Protein AF-A0A1F9CEC1-F1 (afdb_monomer)

Structure (mmCIF, N/CA/C/O backbone):
data_AF-A0A1F9CEC1-F1
#
_entry.id   AF-A0A1F9CEC1-F1
#
loop_
_atom_site.group_PDB
_atom_site.id
_atom_site.type_symbol
_atom_site.label_atom_id
_atom_site.label_alt_id
_atom_site.label_comp_id
_atom_site.label_asym_id
_atom_site.label_entity_id
_atom_site.label_seq_id
_atom_site.pdbx_PDB_ins_code
_atom_site.Cartn_x
_atom_site.Cartn_y
_atom_site.Cartn_z
_atom_site.occupancy
_atom_site.B_iso_or_equiv
_atom_site.auth_seq_id
_atom_site.auth_comp_id
_atom_site.auth_asym_id
_atom_site.auth_atom_id
_atom_site.pdbx_PDB_model_num
ATOM 1 N N . MET A 1 1 ? -11.021 -10.079 -8.791 1.00 49.09 1 MET A N 1
ATOM 2 C CA . MET A 1 1 ? -12.052 -9.349 -8.016 1.00 49.09 1 MET A CA 1
ATOM 3 C C . MET A 1 1 ? -11.582 -9.301 -6.578 1.00 49.09 1 MET A C 1
ATOM 5 O O . MET A 1 1 ? -10.966 -10.271 -6.156 1.00 49.09 1 MET A O 1
ATOM 9 N N . LEU A 1 2 ? -11.800 -8.189 -5.877 1.00 48.62 2 LEU A N 1
ATOM 10 C CA . LEU A 1 2 ? -11.355 -8.016 -4.494 1.00 48.62 2 LEU A CA 1
ATOM 11 C C . LEU A 1 2 ? -12.536 -8.169 -3.545 1.00 48.62 2 LEU A C 1
ATOM 13 O O . LEU A 1 2 ? -13.633 -7.680 -3.833 1.00 48.62 2 LEU A O 1
ATOM 17 N N . PHE A 1 3 ? -12.292 -8.861 -2.440 1.00 41.56 3 PHE A N 1
ATOM 18 C CA . PHE A 1 3 ? -13.284 -9.167 -1.424 1.00 41.56 3 PHE A CA 1
ATOM 19 C C . PHE A 1 3 ? -12.738 -8.757 -0.063 1.00 41.56 3 PHE A C 1
ATOM 21 O O . PHE A 1 3 ? -11.547 -8.908 0.204 1.00 41.56 3 PHE A O 1
ATOM 28 N N . THR A 1 4 ? -13.608 -8.237 0.788 1.00 40.00 4 THR A N 1
ATOM 29 C CA . THR A 1 4 ? -13.320 -8.035 2.206 1.00 40.00 4 THR A CA 1
ATOM 30 C C . THR A 1 4 ? -13.240 -9.391 2.934 1.00 40.00 4 THR A C 1
ATOM 32 O O . THR A 1 4 ? -13.746 -10.394 2.420 1.00 40.00 4 THR A O 1
ATOM 35 N N . PRO A 1 5 ? -12.655 -9.458 4.146 1.00 33.41 5 PRO A N 1
ATOM 36 C CA . PRO A 1 5 ? -12.621 -10.667 4.972 1.00 33.41 5 PRO A CA 1
ATOM 37 C C . PRO A 1 5 ? -14.006 -11.247 5.292 1.00 33.41 5 PRO A C 1
ATOM 39 O O . PRO A 1 5 ? -14.135 -12.455 5.448 1.00 33.41 5 PRO A O 1
ATOM 42 N N . ASP A 1 6 ? -15.053 -10.412 5.338 1.00 38.28 6 ASP A N 1
ATOM 43 C CA . ASP A 1 6 ? -16.454 -10.841 5.480 1.00 38.28 6 ASP A CA 1
ATOM 44 C C . ASP A 1 6 ? -17.124 -11.212 4.137 1.00 38.28 6 ASP A C 1
ATOM 46 O O . ASP A 1 6 ? -18.342 -11.363 4.060 1.00 38.28 6 ASP A O 1
ATOM 50 N N . GLY A 1 7 ? -16.335 -11.372 3.069 1.00 36.72 7 GLY A N 1
ATOM 51 C CA . GLY A 1 7 ? -16.772 -11.885 1.770 1.00 36.72 7 GLY A CA 1
ATOM 52 C C . GLY A 1 7 ? -17.495 -10.873 0.880 1.00 36.72 7 GLY A C 1
ATOM 53 O O . GLY A 1 7 ? -18.034 -11.252 -0.162 1.00 36.72 7 GLY A O 1
ATOM 54 N N . LYS A 1 8 ? -17.523 -9.583 1.237 1.00 44.28 8 LYS A N 1
ATOM 55 C CA . LYS A 1 8 ? -18.179 -8.553 0.421 1.00 44.28 8 LYS A CA 1
ATOM 56 C C . LYS A 1 8 ? -17.283 -8.140 -0.733 1.00 44.28 8 LYS A C 1
ATOM 58 O O . LYS A 1 8 ? -16.116 -7.802 -0.562 1.00 44.28 8 LYS A O 1
ATOM 63 N N . GLN A 1 9 ? -17.857 -8.108 -1.929 1.00 47.47 9 GLN A N 1
ATOM 64 C CA . GLN A 1 9 ? -17.157 -7.603 -3.100 1.00 47.47 9 GLN A CA 1
ATOM 65 C C . GLN A 1 9 ? -16.910 -6.097 -2.969 1.00 47.47 9 GLN A C 1
ATOM 67 O O . GLN A 1 9 ? -17.843 -5.309 -2.793 1.00 47.47 9 GLN A O 1
ATOM 72 N N . ILE A 1 10 ? -15.658 -5.693 -3.146 1.00 57.94 10 ILE A N 1
ATOM 73 C CA . ILE A 1 10 ? -15.266 -4.291 -3.199 1.00 57.94 10 ILE A CA 1
ATOM 74 C C . ILE A 1 10 ? -15.614 -3.747 -4.593 1.00 57.94 10 ILE A C 1
ATOM 76 O O . ILE A 1 10 ? -15.000 -4.118 -5.595 1.00 57.94 10 ILE A O 1
ATOM 80 N N . LYS A 1 11 ? -16.651 -2.902 -4.674 1.00 48.75 11 LYS A N 1
ATOM 81 C CA . LYS A 1 11 ? -17.242 -2.454 -5.954 1.00 48.75 11 LYS A CA 1
ATOM 82 C C . LYS A 1 11 ? -16.556 -1.243 -6.592 1.00 48.75 11 LYS A C 1
ATOM 84 O O . LYS A 1 11 ? -16.677 -1.060 -7.798 1.00 48.75 11 LYS A O 1
ATOM 89 N N . ARG A 1 12 ? -15.866 -0.410 -5.811 1.00 64.31 12 ARG A N 1
ATOM 90 C CA . ARG A 1 12 ? -15.154 0.783 -6.297 1.00 64.31 12 ARG A CA 1
ATOM 91 C C . ARG A 1 12 ? -13.750 0.769 -5.726 1.00 64.31 12 ARG A C 1
ATOM 93 O O . ARG A 1 12 ? -13.583 1.067 -4.554 1.00 64.31 12 ARG A O 1
ATOM 100 N N . VAL A 1 13 ? -12.791 0.348 -6.542 1.00 65.44 13 VAL A N 1
ATOM 101 C CA . VAL A 1 13 ? -11.363 0.372 -6.217 1.00 65.44 13 VAL A CA 1
ATOM 102 C C . VAL A 1 13 ? -10.783 1.609 -6.897 1.00 65.44 13 VAL A C 1
ATOM 104 O O . VAL A 1 13 ? -10.918 1.708 -8.121 1.00 65.44 13 VAL A O 1
ATOM 107 N N . PRO A 1 14 ? -10.187 2.553 -6.153 1.00 67.75 14 PRO A N 1
ATOM 108 C CA . PRO A 1 14 ? -9.515 3.688 -6.772 1.00 67.75 14 PRO A CA 1
ATOM 109 C C . PRO A 1 14 ? -8.368 3.149 -7.627 1.00 67.75 14 PRO A C 1
ATOM 111 O O . PRO A 1 14 ? -7.734 2.166 -7.248 1.00 67.75 14 PRO A O 1
ATOM 114 N N . HIS A 1 15 ? -8.134 3.729 -8.807 1.00 74.56 15 HIS A N 1
ATOM 115 C CA . HIS A 1 15 ? -7.056 3.278 -9.699 1.00 74.56 15 HIS A CA 1
ATOM 116 C C . HIS A 1 15 ? -7.048 1.748 -9.920 1.00 74.56 15 HIS A C 1
ATOM 118 O O . HIS A 1 15 ? -6.017 1.080 -9.855 1.00 74.56 15 HIS A O 1
ATOM 124 N N . ALA A 1 16 ? -8.228 1.151 -10.147 1.00 74.50 16 ALA A N 1
ATOM 125 C CA . ALA A 1 16 ? -8.399 -0.304 -10.192 1.00 74.50 16 ALA A CA 1
ATOM 126 C C . ALA A 1 16 ? -7.493 -1.023 -11.209 1.00 74.50 16 ALA A C 1
ATOM 128 O O . ALA A 1 16 ? -7.235 -2.219 -11.061 1.00 74.50 16 ALA A O 1
ATOM 129 N N . SER A 1 17 ? -7.080 -0.349 -12.285 1.00 80.56 17 SER A N 1
ATOM 130 C CA . SER A 1 17 ? -6.075 -0.847 -13.234 1.00 80.56 17 SER A CA 1
ATOM 131 C C . SER A 1 17 ? -4.703 -0.960 -12.579 1.00 80.56 17 SER A C 1
ATOM 133 O O . SER A 1 17 ? -4.127 -2.046 -12.587 1.00 80.56 17 SER A O 1
ATOM 135 N N . ASP A 1 18 ? -4.231 0.120 -11.958 1.00 79.69 18 ASP A N 1
ATOM 136 C CA . ASP A 1 18 ? -2.925 0.189 -11.305 1.00 79.69 18 ASP A CA 1
ATOM 137 C C . ASP A 1 18 ? -2.842 -0.807 -10.147 1.00 79.69 18 ASP A C 1
ATOM 139 O O . ASP A 1 18 ? -1.869 -1.549 -10.030 1.00 79.69 18 ASP A O 1
ATOM 143 N N . PHE A 1 19 ? -3.904 -0.917 -9.341 1.00 84.50 19 PHE A N 1
ATOM 144 C CA . PHE A 1 19 ? -3.907 -1.860 -8.224 1.00 84.50 19 PHE A CA 1
ATOM 145 C C . PHE A 1 19 ? -3.864 -3.321 -8.683 1.00 84.50 19 PHE A C 1
ATOM 147 O O . PHE A 1 19 ? -3.149 -4.147 -8.115 1.00 84.50 19 PHE A O 1
ATOM 154 N N . ARG A 1 20 ? -4.606 -3.653 -9.748 1.00 86.75 20 ARG A N 1
ATOM 155 C CA . ARG A 1 20 ? -4.577 -5.003 -10.327 1.00 86.75 20 ARG A CA 1
ATOM 156 C C . ARG A 1 20 ? -3.213 -5.332 -10.923 1.00 86.75 20 ARG A C 1
ATOM 158 O O . ARG A 1 20 ? -2.737 -6.441 -10.695 1.00 86.75 20 ARG A O 1
ATOM 165 N N . ALA A 1 21 ? -2.596 -4.387 -11.633 1.00 88.50 21 ALA A N 1
ATOM 166 C CA . ALA A 1 21 ? -1.247 -4.549 -12.165 1.00 88.50 21 ALA A CA 1
ATOM 167 C C . ALA A 1 21 ? -0.237 -4.786 -11.032 1.00 88.50 21 ALA A C 1
ATOM 169 O O . ALA A 1 21 ? 0.524 -5.749 -11.082 1.00 88.50 21 ALA A O 1
ATOM 170 N N . ALA A 1 22 ? -0.307 -3.994 -9.958 1.00 88.81 22 ALA A N 1
ATOM 171 C CA . ALA A 1 22 ? 0.571 -4.147 -8.805 1.00 88.81 22 ALA A CA 1
ATOM 172 C C . ALA A 1 22 ? 0.421 -5.517 -8.119 1.00 88.81 22 ALA A C 1
ATOM 174 O O . ALA A 1 22 ? 1.419 -6.182 -7.848 1.00 88.81 22 ALA A O 1
ATOM 175 N N . ILE A 1 23 ? -0.812 -5.986 -7.881 1.00 90.25 23 ILE A N 1
ATOM 176 C CA . ILE A 1 23 ? -1.061 -7.322 -7.307 1.00 90.25 23 ILE A CA 1
ATOM 177 C C . ILE A 1 23 ? -0.537 -8.429 -8.230 1.00 90.25 23 ILE A C 1
ATOM 179 O O . ILE A 1 23 ? 0.020 -9.416 -7.746 1.00 90.25 23 ILE A O 1
ATOM 183 N N . GLN A 1 24 ? -0.720 -8.286 -9.545 1.00 91.69 24 GLN A N 1
ATOM 184 C CA . GLN A 1 24 ? -0.257 -9.270 -10.521 1.00 91.69 24 GLN A CA 1
ATOM 185 C C . GLN A 1 24 ? 1.272 -9.370 -10.540 1.00 91.69 24 GLN A C 1
ATOM 187 O O . GLN A 1 24 ? 1.796 -10.482 -10.531 1.00 91.69 24 GLN A O 1
ATOM 192 N N . LEU A 1 25 ? 1.967 -8.232 -10.522 1.00 92.25 25 LEU A N 1
ATOM 193 C CA . LEU A 1 25 ? 3.429 -8.167 -10.534 1.00 92.25 25 LEU A CA 1
ATOM 194 C C . LEU A 1 25 ? 4.047 -8.622 -9.203 1.00 92.25 25 LEU A C 1
ATOM 196 O O . LEU A 1 25 ? 5.010 -9.386 -9.201 1.00 92.25 25 LEU A O 1
ATOM 200 N N . LEU A 1 26 ? 3.458 -8.245 -8.061 1.00 91.69 26 LEU A N 1
ATOM 201 C CA . LEU A 1 26 ? 3.871 -8.765 -6.749 1.00 91.69 26 LEU A CA 1
ATOM 202 C C . LEU A 1 26 ? 3.671 -10.283 -6.648 1.00 91.69 26 LEU A C 1
ATOM 204 O O . LEU A 1 26 ? 4.449 -10.985 -5.997 1.00 91.69 26 LEU A O 1
ATOM 208 N N . GLY A 1 27 ? 2.588 -10.784 -7.240 1.00 91.69 27 GLY A N 1
ATOM 209 C CA . GLY A 1 27 ? 2.090 -12.131 -7.013 1.00 91.69 27 GLY A CA 1
ATOM 210 C C . GLY A 1 27 ? 1.392 -12.280 -5.655 1.00 91.69 27 GLY A C 1
ATOM 211 O O . GLY A 1 27 ? 1.618 -11.530 -4.701 1.00 91.69 27 GLY A O 1
ATOM 212 N N . ALA A 1 28 ? 0.535 -13.300 -5.551 1.00 87.75 28 ALA A N 1
ATOM 213 C CA . ALA A 1 28 ? -0.370 -13.478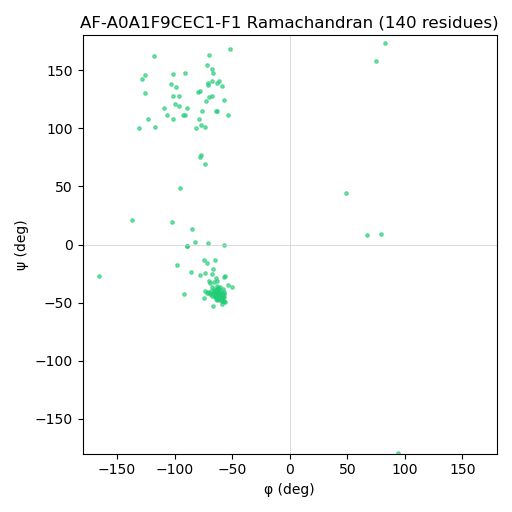 -4.411 1.00 87.75 28 ALA A CA 1
ATOM 214 C C . ALA A 1 28 ? 0.351 -13.550 -3.051 1.00 87.75 28 ALA A C 1
ATOM 216 O O . ALA A 1 28 ? -0.086 -12.923 -2.090 1.00 87.75 28 ALA A O 1
ATOM 217 N N . SER A 1 29 ? 1.476 -14.270 -2.973 1.00 88.75 29 SER A N 1
ATOM 218 C CA . SER A 1 29 ? 2.225 -14.455 -1.720 1.00 88.75 29 SER A CA 1
ATOM 219 C C . SER A 1 29 ? 2.825 -13.145 -1.192 1.00 88.75 29 SER A C 1
ATOM 221 O O . SER A 1 29 ? 2.700 -12.835 -0.005 1.00 88.75 29 SER A O 1
ATOM 223 N N . ARG A 1 30 ? 3.436 -12.335 -2.070 1.00 89.88 30 ARG A N 1
ATOM 224 C CA . ARG A 1 30 ? 4.037 -11.054 -1.665 1.00 89.88 30 ARG A CA 1
ATOM 225 C C . ARG A 1 30 ? 2.971 -10.007 -1.372 1.00 89.88 30 ARG A C 1
ATOM 227 O O . ARG A 1 30 ? 3.098 -9.308 -0.372 1.00 89.88 30 ARG A O 1
ATOM 234 N N . ALA A 1 31 ? 1.902 -9.956 -2.171 1.00 91.56 31 ALA A N 1
ATOM 235 C CA . ALA A 1 31 ? 0.754 -9.093 -1.899 1.00 91.56 31 ALA A CA 1
ATOM 236 C C . ALA A 1 31 ? 0.148 -9.386 -0.514 1.00 91.56 31 ALA A C 1
ATOM 238 O O . ALA A 1 31 ? -0.143 -8.465 0.244 1.00 91.56 31 ALA A O 1
ATOM 239 N N . GLU A 1 32 ? 0.042 -10.660 -0.129 1.00 91.69 32 GLU A N 1
ATOM 240 C CA . GLU A 1 32 ? -0.414 -11.037 1.211 1.00 91.69 32 GLU A CA 1
ATOM 241 C C . GLU A 1 32 ? 0.580 -10.642 2.314 1.00 91.69 32 GLU A C 1
ATOM 243 O O . GLU A 1 32 ? 0.188 -10.204 3.395 1.00 91.69 32 GLU A O 1
ATOM 248 N N . GLY A 1 33 ? 1.883 -10.736 2.041 1.00 91.88 33 GLY A N 1
ATOM 249 C CA . GLY A 1 33 ? 2.911 -10.183 2.919 1.00 91.88 33 GLY A CA 1
ATOM 250 C C . GLY A 1 33 ? 2.706 -8.688 3.176 1.00 91.88 33 GLY A C 1
ATOM 251 O O . GLY A 1 33 ? 2.702 -8.269 4.335 1.00 91.88 33 GLY A O 1
ATOM 252 N N . VAL A 1 34 ? 2.510 -7.902 2.113 1.00 92.69 34 VAL A N 1
ATOM 253 C CA . VAL A 1 34 ? 2.253 -6.454 2.190 1.00 92.69 34 VAL A CA 1
ATOM 254 C C . VAL A 1 34 ? 1.015 -6.174 3.040 1.00 92.69 34 VAL A C 1
ATOM 256 O O . VAL A 1 34 ? 1.098 -5.391 3.985 1.00 92.69 34 VAL A O 1
ATOM 259 N N . ARG A 1 35 ? -0.097 -6.879 2.793 1.00 92.25 35 ARG A N 1
ATOM 260 C CA . ARG A 1 35 ? -1.322 -6.751 3.603 1.00 92.25 35 ARG A CA 1
ATOM 261 C C . ARG A 1 35 ? -1.079 -7.028 5.078 1.00 92.25 35 ARG A C 1
ATOM 263 O O . ARG A 1 35 ? -1.550 -6.274 5.923 1.00 92.25 35 ARG A O 1
ATOM 270 N N . ARG A 1 36 ? -0.350 -8.093 5.418 1.00 92.44 36 ARG A N 1
ATOM 271 C CA . ARG A 1 36 ? -0.045 -8.416 6.822 1.00 92.44 36 ARG A CA 1
ATOM 272 C C . ARG A 1 36 ? 0.812 -7.344 7.488 1.00 92.44 36 ARG A C 1
ATOM 274 O O . ARG A 1 36 ? 0.551 -6.997 8.636 1.00 92.44 36 ARG A O 1
ATOM 281 N N . ALA A 1 37 ? 1.811 -6.822 6.781 1.00 91.94 37 ALA A N 1
ATOM 282 C CA . ALA A 1 37 ? 2.669 -5.763 7.301 1.00 91.94 37 ALA A CA 1
ATOM 283 C C . ALA A 1 37 ? 1.881 -4.471 7.554 1.00 91.94 37 ALA A C 1
ATOM 285 O O . ALA A 1 37 ? 1.974 -3.903 8.639 1.00 91.94 37 ALA A O 1
ATOM 286 N N . LEU A 1 38 ? 1.049 -4.056 6.595 1.00 90.19 38 LEU A N 1
ATOM 287 C CA . LEU A 1 38 ? 0.197 -2.877 6.746 1.00 90.19 38 LEU A CA 1
ATOM 288 C C . LEU A 1 38 ? -0.838 -3.054 7.846 1.00 90.19 38 LEU A C 1
ATOM 290 O O . LEU A 1 38 ? -1.009 -2.150 8.652 1.00 90.19 38 LEU A O 1
ATOM 294 N N . ASN A 1 39 ? -1.488 -4.217 7.933 1.00 89.69 39 ASN A N 1
ATOM 295 C CA . ASN A 1 39 ? -2.439 -4.464 9.009 1.00 89.69 39 ASN A CA 1
ATOM 296 C C . ASN A 1 39 ? -1.780 -4.364 10.387 1.00 89.69 39 ASN A C 1
ATOM 298 O O . ASN A 1 39 ? -2.364 -3.743 11.263 1.00 89.69 39 ASN A O 1
ATOM 302 N N . ARG A 1 40 ? -0.551 -4.869 10.561 1.00 90.19 40 ARG A N 1
ATOM 303 C CA . ARG A 1 40 ? 0.194 -4.693 11.817 1.00 90.19 40 ARG A CA 1
ATOM 304 C C . ARG A 1 40 ? 0.444 -3.217 12.136 1.00 90.19 40 ARG A C 1
ATOM 306 O O . ARG A 1 40 ? 0.155 -2.791 13.245 1.00 90.19 40 ARG A O 1
ATOM 313 N N . ILE A 1 41 ? 0.924 -2.444 11.161 1.00 87.94 41 ILE A N 1
ATOM 314 C CA . ILE A 1 41 ? 1.161 -1.000 11.325 1.00 87.94 41 ILE A CA 1
ATOM 315 C C . ILE A 1 41 ? -0.134 -0.283 11.718 1.00 87.94 41 ILE A C 1
ATOM 317 O O . ILE A 1 41 ? -0.143 0.540 12.626 1.00 87.94 41 ILE A O 1
ATOM 321 N N . ILE A 1 42 ? -1.238 -0.611 11.049 1.00 85.12 42 ILE A N 1
ATOM 322 C CA . ILE A 1 42 ? -2.553 -0.037 11.330 1.00 85.12 42 ILE A CA 1
ATOM 323 C C . ILE A 1 42 ? -3.045 -0.454 12.728 1.00 85.12 42 ILE A C 1
ATOM 325 O O . ILE A 1 42 ? -3.644 0.361 13.429 1.00 85.12 42 ILE A O 1
ATOM 329 N N . ASP A 1 43 ? -2.793 -1.695 13.152 1.00 86.75 43 ASP A N 1
ATOM 330 C CA . ASP A 1 43 ? -3.197 -2.225 14.461 1.00 86.75 43 ASP A CA 1
ATOM 331 C C . ASP A 1 43 ? -2.483 -1.538 15.627 1.00 86.75 43 ASP A C 1
ATOM 333 O O . ASP A 1 43 ? -3.087 -1.353 16.682 1.00 86.75 43 ASP A O 1
ATOM 337 N N . GLU A 1 44 ? -1.237 -1.118 15.411 1.00 87.88 44 GLU A N 1
ATOM 338 C CA . GLU A 1 44 ? -0.418 -0.377 16.375 1.00 87.88 44 GLU A CA 1
ATOM 339 C C . GLU A 1 44 ? -0.849 1.090 16.531 1.00 87.88 44 GLU A C 1
ATOM 341 O O . GLU A 1 44 ? -0.451 1.745 17.495 1.00 87.88 44 GLU A O 1
ATOM 346 N N . MET A 1 45 ? -1.691 1.613 15.631 1.00 82.19 45 MET A N 1
ATOM 347 C CA . MET A 1 45 ? -2.224 2.968 15.757 1.00 82.19 45 MET A CA 1
ATOM 348 C C . MET A 1 45 ? -3.332 3.011 16.810 1.00 82.19 45 MET A C 1
ATOM 350 O O . MET A 1 45 ? -4.393 2.406 16.611 1.00 82.19 45 MET A O 1
ATOM 354 N N . PRO A 1 46 ? -3.134 3.737 17.925 1.00 78.56 46 PRO A N 1
ATOM 355 C CA . PRO A 1 46 ? -4.158 3.836 18.945 1.00 78.56 46 PRO A CA 1
ATOM 356 C C . PRO A 1 46 ? -5.363 4.621 18.404 1.00 78.56 46 PRO A C 1
ATOM 358 O O . PRO A 1 46 ? -5.181 5.621 17.703 1.00 78.56 46 PRO A O 1
ATOM 361 N N . PRO A 1 47 ? -6.600 4.208 18.727 1.00 79.25 47 PRO A N 1
ATOM 362 C CA . PRO A 1 47 ? -7.752 5.063 18.506 1.00 79.25 47 PRO A CA 1
ATOM 363 C C . PRO A 1 47 ? -7.678 6.279 19.431 1.00 79.25 47 PRO A C 1
ATOM 365 O O . PRO A 1 47 ? -7.200 6.198 20.567 1.00 79.25 47 PRO A O 1
ATOM 368 N N . ASP A 1 48 ? -8.197 7.397 18.947 1.00 76.25 48 ASP A N 1
ATOM 369 C CA . ASP A 1 48 ? -8.458 8.572 19.755 1.00 76.25 48 ASP A CA 1
ATOM 370 C C . ASP A 1 48 ? -9.429 8.231 20.900 1.00 76.25 48 ASP A C 1
ATOM 372 O O . ASP A 1 48 ? -10.410 7.503 20.715 1.00 76.25 48 ASP A O 1
ATOM 376 N N . LYS A 1 49 ? -9.136 8.731 22.106 1.00 77.81 49 LYS A N 1
ATOM 377 C CA . LYS A 1 49 ? -9.850 8.335 23.331 1.00 77.81 49 LYS A CA 1
ATOM 378 C C . LYS A 1 49 ? -11.258 8.918 23.419 1.00 77.81 49 LYS A C 1
ATOM 380 O O . LYS A 1 49 ? -12.091 8.340 24.113 1.00 77.81 49 LYS A O 1
ATOM 385 N N . GLU A 1 50 ? -11.515 10.037 22.750 1.00 73.69 50 GLU A N 1
ATOM 386 C CA . GLU A 1 50 ? -12.797 10.741 22.812 1.00 73.69 50 GLU A CA 1
ATOM 387 C C . GLU A 1 50 ? -13.739 10.276 21.700 1.00 73.69 50 GLU A C 1
ATOM 389 O O . GLU A 1 50 ? -14.918 10.011 21.928 1.00 73.69 50 GLU A O 1
ATOM 394 N N . THR A 1 51 ? -13.208 10.117 20.491 1.00 72.94 51 THR A N 1
ATOM 395 C CA . THR A 1 51 ? -13.986 9.795 19.290 1.00 72.94 51 THR A CA 1
ATOM 396 C C . THR A 1 51 ? -13.983 8.305 18.942 1.00 72.94 51 THR A C 1
ATOM 398 O O . THR A 1 51 ? -14.821 7.854 18.153 1.00 72.94 51 THR A O 1
ATOM 401 N N . GLY A 1 52 ? -13.036 7.531 19.488 1.00 72.25 52 GLY A N 1
ATOM 402 C CA . GLY A 1 52 ? -12.809 6.125 19.144 1.00 72.25 52 GLY A CA 1
ATOM 403 C C . GLY A 1 52 ? -12.287 5.909 17.718 1.00 72.25 52 GLY A C 1
ATOM 404 O O . GLY A 1 52 ? -12.244 4.770 17.251 1.00 72.25 52 GLY A O 1
ATOM 405 N N . ARG A 1 53 ? -11.934 6.982 16.998 1.00 68.81 53 ARG A N 1
ATOM 406 C CA . ARG A 1 53 ? -11.478 6.935 15.602 1.00 68.81 53 ARG A CA 1
ATOM 407 C C . ARG A 1 53 ? -9.968 6.789 15.540 1.00 68.81 53 ARG A C 1
ATOM 409 O O . ARG A 1 53 ? -9.254 7.344 16.366 1.00 68.81 53 ARG A O 1
ATOM 416 N N . ARG A 1 54 ? -9.468 6.096 14.523 1.00 72.88 54 ARG A N 1
ATOM 417 C CA . ARG A 1 54 ? -8.035 6.088 14.211 1.00 72.88 54 ARG A CA 1
ATOM 418 C C . ARG A 1 54 ? -7.748 7.076 13.088 1.00 72.88 54 ARG A C 1
ATOM 420 O O . ARG A 1 54 ? -8.472 7.115 12.089 1.00 72.88 54 ARG A O 1
ATOM 427 N N . THR A 1 55 ? -6.686 7.853 13.259 1.00 70.50 55 THR A N 1
ATOM 428 C CA . THR A 1 55 ? -6.192 8.780 12.239 1.00 70.50 55 THR A CA 1
ATOM 429 C C . THR A 1 55 ? -5.074 8.112 11.464 1.00 70.50 55 THR A C 1
ATOM 431 O O . THR A 1 55 ? -4.113 7.628 12.059 1.00 70.50 55 THR A O 1
ATOM 434 N N . PHE A 1 56 ? -5.187 8.104 10.139 1.00 70.44 56 PHE A N 1
ATOM 435 C CA . PHE A 1 56 ? -4.145 7.588 9.264 1.00 70.44 56 PHE A CA 1
ATOM 436 C C . PHE A 1 56 ? -3.749 8.632 8.223 1.00 70.44 56 PHE A C 1
ATOM 438 O O . PHE A 1 56 ? -4.599 9.191 7.526 1.00 70.44 56 PHE A O 1
ATOM 445 N N . ASN A 1 57 ? -2.443 8.852 8.093 1.00 70.69 57 ASN A N 1
ATOM 446 C CA . ASN A 1 57 ? -1.839 9.681 7.056 1.00 70.69 57 ASN A CA 1
ATOM 447 C C . ASN A 1 57 ? -0.831 8.821 6.283 1.00 70.69 57 ASN A C 1
ATOM 449 O O . ASN A 1 57 ? 0.228 8.466 6.803 1.00 70.69 57 ASN A O 1
ATOM 453 N N . SER A 1 58 ? -1.173 8.457 5.046 1.00 68.50 58 SER A N 1
ATOM 454 C CA . SER A 1 58 ? -0.355 7.561 4.222 1.00 68.50 58 SER A CA 1
ATOM 455 C C . SER A 1 58 ? 1.026 8.128 3.918 1.00 68.50 58 SER A C 1
ATOM 457 O O . SER A 1 58 ? 1.990 7.369 3.949 1.00 68.50 58 SER A O 1
ATOM 459 N N . ALA A 1 59 ? 1.145 9.437 3.687 1.00 64.50 59 ALA A N 1
ATOM 460 C CA . ALA A 1 59 ? 2.422 10.091 3.419 1.00 64.50 59 ALA A CA 1
ATOM 461 C C . ALA A 1 59 ? 3.334 10.079 4.654 1.00 64.50 59 ALA A C 1
ATOM 463 O O . ALA A 1 59 ? 4.511 9.729 4.561 1.00 64.50 59 ALA A O 1
ATOM 464 N N . GLN A 1 60 ? 2.778 10.386 5.830 1.00 66.81 60 GLN A N 1
ATOM 465 C CA . GLN A 1 60 ? 3.513 10.335 7.093 1.00 66.81 60 GLN A CA 1
ATOM 466 C C . GLN A 1 60 ? 3.991 8.912 7.400 1.00 66.81 60 GLN A C 1
ATOM 468 O O . GLN A 1 60 ? 5.162 8.714 7.719 1.00 66.81 60 GLN A O 1
ATOM 473 N N . VAL A 1 61 ? 3.112 7.916 7.263 1.00 71.62 61 VAL A N 1
ATOM 474 C CA . VAL A 1 61 ? 3.454 6.506 7.500 1.00 71.62 61 VAL A CA 1
ATOM 475 C C . VAL A 1 61 ? 4.521 6.042 6.509 1.00 71.62 61 VAL A C 1
ATOM 477 O O . VAL A 1 61 ? 5.533 5.478 6.916 1.00 71.62 61 VAL A O 1
ATOM 480 N N . ALA A 1 62 ? 4.353 6.332 5.218 1.00 69.81 62 ALA A N 1
ATOM 481 C CA . ALA A 1 62 ? 5.330 5.994 4.187 1.00 69.81 62 ALA A CA 1
ATOM 482 C C . ALA A 1 62 ? 6.712 6.617 4.454 1.00 69.81 62 ALA A C 1
ATOM 484 O O . ALA A 1 62 ? 7.731 5.960 4.233 1.00 69.81 62 ALA A O 1
ATOM 485 N N . SER A 1 63 ? 6.758 7.856 4.956 1.00 69.94 63 SER A N 1
ATOM 486 C CA . SER A 1 63 ? 8.004 8.531 5.332 1.00 69.94 63 SER A CA 1
ATOM 487 C C . SER A 1 63 ? 8.659 7.911 6.567 1.00 69.94 63 SER A C 1
ATOM 489 O O . SER A 1 63 ? 9.877 7.755 6.584 1.00 69.94 63 SER A O 1
ATOM 491 N N . GLN A 1 64 ? 7.881 7.556 7.593 1.00 74.69 64 GLN A N 1
ATOM 492 C CA . GLN A 1 64 ? 8.400 6.948 8.827 1.00 74.69 64 GLN A CA 1
ATOM 493 C C . GLN A 1 64 ? 8.970 5.550 8.601 1.00 74.69 64 GLN A C 1
ATOM 495 O O . GLN A 1 64 ? 9.833 5.096 9.346 1.00 74.69 64 GLN A O 1
ATOM 500 N N . LEU A 1 65 ? 8.492 4.872 7.563 1.00 75.38 65 LEU A N 1
ATOM 501 C CA . LEU A 1 65 ? 8.946 3.542 7.207 1.00 75.38 65 LEU A CA 1
ATOM 502 C C . LEU A 1 65 ? 10.233 3.554 6.386 1.00 75.38 65 LEU A C 1
ATOM 504 O O . LEU A 1 65 ? 10.643 2.477 5.991 1.00 75.38 65 LEU A O 1
ATOM 508 N N . GLN A 1 66 ? 10.866 4.695 6.080 1.00 76.31 66 GLN A N 1
ATOM 509 C CA . GLN A 1 66 ? 12.098 4.702 5.282 1.00 76.31 66 GLN A CA 1
ATOM 510 C C . GLN A 1 66 ? 13.348 4.307 6.101 1.00 76.31 66 GLN A C 1
ATOM 512 O O . GLN A 1 66 ? 13.588 4.889 7.158 1.00 76.31 66 GLN A O 1
ATOM 517 N N . PRO A 1 67 ? 14.195 3.381 5.599 1.00 80.62 67 PRO A N 1
ATOM 518 C CA . PRO A 1 67 ? 14.017 2.590 4.375 1.00 80.62 67 PRO A CA 1
ATOM 519 C C . PRO A 1 67 ? 12.920 1.527 4.534 1.00 80.62 67 PRO A C 1
ATOM 521 O O . PRO A 1 67 ? 12.860 0.855 5.563 1.00 80.62 67 PRO A O 1
ATOM 524 N N . TRP A 1 68 ? 12.069 1.361 3.508 1.00 81.38 68 TRP A N 1
ATOM 525 C CA . TRP A 1 68 ? 10.880 0.500 3.597 1.00 81.38 68 TRP A CA 1
ATOM 526 C C . TRP A 1 68 ? 11.264 -0.934 3.974 1.00 81.38 68 TRP A C 1
ATOM 528 O O . TRP A 1 68 ? 12.074 -1.546 3.276 1.00 81.38 68 TRP A O 1
ATOM 538 N N . PRO A 1 69 ? 10.700 -1.504 5.055 1.00 85.06 69 PRO A N 1
ATOM 539 C CA . PRO A 1 69 ? 11.021 -2.867 5.447 1.00 85.06 69 PRO A CA 1
ATOM 540 C C . PRO A 1 69 ? 10.396 -3.860 4.467 1.00 85.06 69 PRO A C 1
ATOM 542 O O . PRO A 1 69 ? 9.347 -3.597 3.875 1.00 85.06 69 PRO A O 1
ATOM 545 N N . TYR A 1 70 ? 10.975 -5.054 4.333 1.00 84.38 70 TYR A N 1
ATOM 546 C CA . TYR A 1 70 ? 10.253 -6.149 3.687 1.00 84.38 70 TYR A CA 1
ATOM 547 C C . TYR A 1 70 ? 9.004 -6.506 4.506 1.00 84.38 70 TYR A C 1
ATOM 549 O O . TYR A 1 70 ? 9.078 -6.571 5.736 1.00 84.38 70 TYR A O 1
ATOM 557 N N . PRO A 1 71 ? 7.859 -6.776 3.857 1.00 89.69 71 PRO A N 1
ATOM 558 C CA . PRO A 1 71 ? 7.642 -6.891 2.409 1.00 89.69 71 PRO A CA 1
ATOM 559 C C . PRO A 1 71 ? 7.287 -5.583 1.673 1.00 89.69 71 PRO A C 1
ATOM 561 O O . PRO A 1 71 ? 7.138 -5.617 0.455 1.00 89.69 71 PRO A O 1
ATOM 564 N N . LEU A 1 72 ? 7.164 -4.445 2.365 1.00 87.56 72 LEU A N 1
ATOM 565 C CA . LEU A 1 72 ? 6.793 -3.154 1.765 1.00 87.56 72 LEU A CA 1
ATOM 566 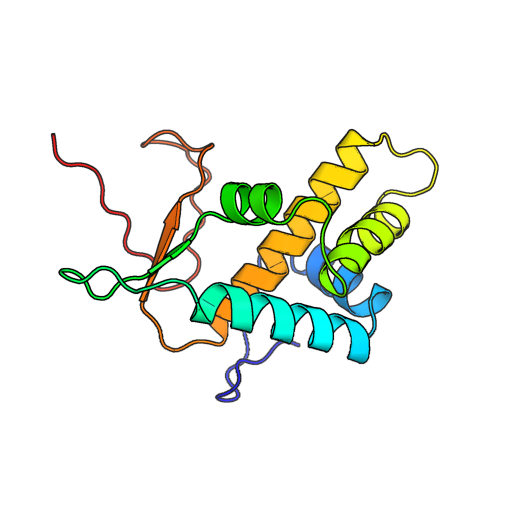C C . LEU A 1 72 ? 7.822 -2.652 0.748 1.00 87.56 72 LEU A C 1
ATOM 568 O O . LEU A 1 72 ? 7.428 -2.050 -0.244 1.00 87.56 72 LEU A O 1
ATOM 572 N N . ALA A 1 73 ? 9.110 -2.961 0.934 1.00 88.81 73 ALA A N 1
ATOM 573 C CA . ALA A 1 73 ? 10.163 -2.656 -0.041 1.00 88.81 73 ALA A CA 1
ATOM 574 C C . ALA A 1 73 ? 9.814 -3.111 -1.473 1.00 88.81 73 ALA A C 1
ATOM 576 O O . ALA A 1 73 ? 10.080 -2.389 -2.429 1.00 88.81 73 ALA A O 1
ATOM 577 N N . GLY A 1 74 ? 9.133 -4.256 -1.616 1.00 87.69 74 GLY A N 1
ATOM 578 C CA . GLY A 1 74 ? 8.756 -4.804 -2.923 1.00 87.69 74 GLY A CA 1
ATOM 579 C C . GLY A 1 74 ? 7.762 -3.941 -3.706 1.00 87.69 74 GLY A C 1
ATOM 580 O O . GLY A 1 74 ? 7.580 -4.156 -4.899 1.00 87.69 74 GLY A O 1
ATOM 581 N N . LEU A 1 75 ? 7.122 -2.955 -3.071 1.00 89.12 75 LEU A N 1
ATOM 582 C CA . LEU A 1 75 ? 6.275 -1.986 -3.767 1.00 89.12 75 LEU A CA 1
ATOM 583 C C . LEU A 1 75 ? 7.093 -1.026 -4.642 1.00 89.12 75 LEU A C 1
ATOM 585 O O . LEU A 1 75 ? 6.598 -0.594 -5.679 1.00 89.12 75 LEU A O 1
ATOM 589 N N . TYR A 1 76 ? 8.332 -0.716 -4.246 1.00 88.25 76 TYR A N 1
ATOM 590 C CA . TYR A 1 76 ? 9.244 0.096 -5.051 1.00 88.25 76 TYR A CA 1
ATOM 591 C C . TYR A 1 76 ? 9.743 -0.683 -6.272 1.00 88.25 76 TYR A C 1
ATOM 593 O O . TYR A 1 76 ? 9.751 -0.149 -7.376 1.00 88.25 76 TYR A O 1
ATOM 601 N N . ASP A 1 77 ? 10.066 -1.966 -6.097 1.00 89.25 77 ASP A N 1
ATOM 602 C CA . ASP A 1 77 ? 10.477 -2.841 -7.202 1.00 89.25 77 ASP A CA 1
ATOM 603 C C . ASP A 1 77 ? 9.370 -2.958 -8.258 1.00 89.25 77 ASP A C 1
ATOM 605 O O . ASP A 1 77 ? 9.615 -2.814 -9.450 1.00 89.25 77 ASP A O 1
ATOM 609 N N . ILE A 1 78 ? 8.117 -3.121 -7.826 1.00 91.19 78 ILE A N 1
ATOM 610 C CA . ILE A 1 78 ? 6.988 -3.155 -8.762 1.00 91.19 78 ILE A CA 1
ATOM 611 C C . ILE A 1 78 ? 6.727 -1.788 -9.400 1.00 91.19 78 ILE A C 1
ATOM 613 O O . ILE A 1 78 ? 6.313 -1.719 -10.555 1.00 91.19 78 ILE A O 1
ATOM 617 N N . ALA A 1 79 ? 6.972 -0.691 -8.684 1.00 87.62 79 ALA A N 1
ATOM 618 C CA . ALA A 1 79 ? 6.890 0.637 -9.275 1.00 87.62 79 ALA A CA 1
ATOM 619 C C . ALA A 1 79 ? 7.940 0.838 -10.380 1.00 87.62 79 ALA A C 1
ATOM 621 O O . ALA A 1 79 ? 7.604 1.407 -11.417 1.00 87.62 79 ALA A O 1
ATOM 622 N N . LEU A 1 80 ? 9.163 0.327 -10.195 1.00 89.69 80 LEU A N 1
ATOM 623 C CA . LEU A 1 80 ? 10.190 0.295 -11.241 1.00 89.69 80 LEU A CA 1
ATOM 624 C C . LEU A 1 80 ? 9.718 -0.509 -12.456 1.00 89.69 80 LEU A C 1
ATOM 626 O O . LEU A 1 80 ? 9.828 -0.026 -13.579 1.00 89.69 80 LEU A O 1
ATOM 630 N N . ASP A 1 81 ? 9.145 -1.694 -12.235 1.00 91.31 81 ASP A N 1
ATOM 631 C CA . ASP A 1 81 ? 8.646 -2.546 -13.322 1.00 91.31 81 ASP A CA 1
ATOM 632 C C . ASP A 1 81 ? 7.495 -1.889 -14.107 1.00 91.31 81 ASP A C 1
ATOM 634 O O . ASP A 1 81 ? 7.389 -2.068 -15.320 1.00 91.31 81 ASP A O 1
ATOM 638 N N . ILE A 1 82 ? 6.626 -1.128 -13.429 1.00 87.38 82 ILE A N 1
ATOM 639 C CA . ILE A 1 82 ? 5.489 -0.432 -14.052 1.00 87.38 82 ILE A CA 1
ATOM 640 C C . ILE A 1 82 ? 5.940 0.797 -14.844 1.00 87.38 82 ILE A C 1
ATOM 642 O O . ILE A 1 82 ? 5.455 1.011 -15.954 1.00 87.38 82 ILE A O 1
ATOM 646 N N . GLU A 1 83 ? 6.817 1.623 -14.273 1.00 89.25 83 GLU A N 1
ATOM 647 C CA . GLU A 1 83 ? 7.273 2.860 -14.919 1.00 89.25 83 GLU A CA 1
ATOM 648 C C . GLU A 1 83 ? 8.323 2.590 -16.013 1.00 89.25 83 GLU A C 1
ATOM 650 O O . GLU A 1 83 ? 8.422 3.343 -16.982 1.00 89.25 83 GLU A O 1
ATOM 655 N N . GLY A 1 84 ? 9.064 1.485 -15.898 1.00 88.56 84 GLY A N 1
ATOM 656 C CA . GLY A 1 84 ? 10.072 1.058 -16.860 1.00 88.56 84 GLY A CA 1
ATOM 657 C C . GLY A 1 84 ? 11.434 1.738 -16.680 1.00 88.56 84 GLY A C 1
ATOM 658 O O . GLY A 1 84 ? 11.622 2.652 -15.879 1.00 88.56 84 GLY A O 1
ATOM 659 N N . ASN A 1 85 ? 12.415 1.274 -17.457 1.00 85.50 85 ASN A N 1
ATOM 660 C CA . ASN A 1 85 ? 13.830 1.633 -17.285 1.00 85.50 85 ASN A CA 1
ATOM 661 C C . ASN A 1 85 ? 14.162 3.110 -17.566 1.00 85.50 85 ASN A C 1
ATOM 663 O O . ASN A 1 85 ? 15.188 3.593 -17.092 1.00 85.50 85 ASN A O 1
ATOM 667 N N . ASP A 1 86 ? 13.319 3.816 -18.323 1.00 90.25 86 ASP A N 1
ATOM 668 C CA . ASP A 1 86 ? 13.522 5.231 -18.669 1.00 90.25 86 ASP A CA 1
ATOM 669 C C . ASP A 1 86 ? 12.893 6.190 -17.641 1.00 90.25 86 ASP A C 1
ATOM 671 O O . ASP A 1 86 ? 12.982 7.413 -17.777 1.00 90.25 86 ASP A O 1
ATOM 675 N N . ALA A 1 87 ? 12.241 5.652 -16.607 1.00 88.62 87 ALA A N 1
ATOM 676 C CA . ALA A 1 87 ? 11.567 6.447 -15.599 1.00 88.62 87 ALA A CA 1
ATOM 677 C C . ALA A 1 87 ? 12.553 7.183 -14.690 1.00 88.62 87 ALA A C 1
ATOM 679 O O . ALA A 1 87 ? 13.554 6.648 -14.209 1.00 88.62 87 ALA A O 1
ATOM 680 N N . THR A 1 88 ? 12.230 8.435 -14.383 1.00 89.00 88 THR A N 1
ATOM 681 C CA . THR A 1 88 ? 12.948 9.186 -13.355 1.00 89.00 88 THR A CA 1
ATOM 682 C C . THR A 1 88 ? 12.684 8.580 -11.979 1.00 89.00 88 THR A C 1
ATOM 684 O O . THR A 1 88 ? 11.594 8.079 -11.703 1.00 89.00 88 THR A O 1
ATOM 687 N N . GLY A 1 89 ? 13.641 8.716 -11.056 1.00 79.88 89 GLY A N 1
ATOM 688 C CA . GLY A 1 89 ? 13.446 8.255 -9.676 1.00 79.88 89 GLY A CA 1
ATOM 689 C C . GLY A 1 89 ? 12.182 8.835 -9.031 1.00 79.88 89 GLY A C 1
ATOM 690 O O . GLY A 1 89 ? 11.485 8.134 -8.308 1.00 79.88 89 GLY A O 1
ATOM 691 N N . ARG A 1 90 ? 11.821 10.085 -9.357 1.00 76.25 90 ARG A N 1
ATOM 692 C CA . ARG A 1 90 ? 10.579 10.709 -8.882 1.00 76.25 90 ARG A CA 1
ATOM 693 C C . ARG A 1 90 ? 9.329 9.964 -9.352 1.00 76.25 90 ARG A C 1
ATOM 695 O O . ARG A 1 90 ? 8.465 9.707 -8.528 1.00 76.25 90 ARG A O 1
ATOM 702 N N . GLN A 1 91 ? 9.246 9.591 -10.629 1.00 77.38 91 GLN A N 1
ATOM 703 C CA . GLN A 1 91 ? 8.102 8.832 -11.155 1.00 77.38 91 GLN A CA 1
ATOM 704 C C . GLN A 1 91 ? 7.949 7.486 -10.443 1.00 77.38 91 GLN A C 1
ATOM 706 O O . GLN A 1 91 ? 6.845 7.112 -10.054 1.00 77.38 91 GLN A O 1
ATOM 711 N N . VAL A 1 92 ? 9.067 6.801 -10.200 1.00 79.81 92 VAL A N 1
ATOM 712 C CA . VAL A 1 92 ? 9.087 5.532 -9.464 1.00 79.81 92 VAL A CA 1
ATOM 713 C C . VAL A 1 92 ? 8.610 5.728 -8.023 1.00 79.81 92 VAL A C 1
ATOM 715 O O . VAL A 1 92 ? 7.772 4.966 -7.545 1.00 79.81 92 VAL A O 1
ATOM 718 N N . TYR A 1 93 ? 9.089 6.767 -7.332 1.00 76.00 93 TYR A N 1
ATOM 719 C CA . TYR A 1 93 ? 8.642 7.088 -5.974 1.00 76.00 93 TYR A CA 1
ATOM 720 C C . TYR A 1 93 ? 7.154 7.454 -5.916 1.00 76.00 93 TYR A C 1
ATOM 722 O O . TYR A 1 93 ? 6.445 6.944 -5.047 1.00 76.00 93 TYR A O 1
ATOM 730 N N . ASP A 1 94 ? 6.667 8.276 -6.846 1.00 76.25 94 ASP A N 1
ATOM 731 C CA . ASP A 1 94 ? 5.257 8.667 -6.928 1.00 76.25 94 ASP A CA 1
ATOM 732 C C . ASP A 1 94 ? 4.373 7.428 -7.184 1.00 76.25 94 ASP A C 1
ATOM 734 O O . ASP A 1 94 ? 3.351 7.229 -6.519 1.00 76.25 94 ASP A O 1
ATOM 738 N N . ARG A 1 95 ? 4.807 6.524 -8.076 1.00 82.25 95 ARG A N 1
ATOM 739 C CA . ARG A 1 95 ? 4.130 5.247 -8.344 1.00 82.25 95 ARG A CA 1
ATOM 740 C C . ARG A 1 95 ? 4.129 4.323 -7.128 1.00 82.25 95 ARG A C 1
ATOM 742 O O . ARG A 1 95 ? 3.087 3.750 -6.807 1.00 82.25 95 ARG A O 1
ATOM 749 N N . ALA A 1 96 ? 5.259 4.179 -6.441 1.00 83.62 96 ALA A N 1
ATOM 750 C CA . ALA A 1 96 ? 5.361 3.366 -5.231 1.00 83.62 96 ALA A CA 1
ATOM 751 C C . ALA A 1 96 ? 4.444 3.903 -4.120 1.00 83.62 96 ALA A C 1
ATOM 753 O O . ALA A 1 96 ? 3.759 3.124 -3.455 1.00 83.62 96 ALA A O 1
ATOM 754 N N . GLY A 1 97 ? 4.374 5.230 -3.965 1.00 79.06 97 GLY A N 1
ATOM 755 C CA . GLY A 1 97 ? 3.460 5.908 -3.046 1.00 79.06 97 GLY A CA 1
ATOM 756 C C . GLY A 1 97 ? 1.989 5.650 -3.378 1.00 79.06 97 GLY A C 1
ATOM 757 O O . GLY A 1 97 ? 1.212 5.303 -2.485 1.00 79.06 97 GLY A O 1
ATOM 758 N N . LEU A 1 98 ? 1.614 5.726 -4.660 1.00 80.44 98 LEU A N 1
ATOM 759 C CA . LEU A 1 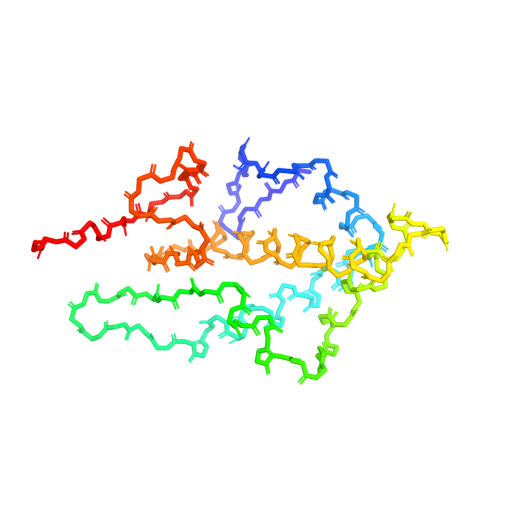98 ? 0.270 5.366 -5.117 1.00 80.44 98 LEU A CA 1
ATOM 760 C C . LEU A 1 98 ? -0.060 3.907 -4.775 1.00 80.44 98 LEU A C 1
ATOM 762 O O . LEU A 1 98 ? -1.090 3.638 -4.163 1.00 80.44 98 LEU A O 1
ATOM 766 N N . ILE A 1 99 ? 0.815 2.958 -5.120 1.00 84.69 99 ILE A N 1
ATOM 767 C CA . ILE A 1 99 ? 0.594 1.529 -4.844 1.00 84.69 99 ILE A CA 1
ATOM 768 C C . ILE A 1 99 ? 0.450 1.281 -3.336 1.00 84.69 99 ILE A C 1
ATOM 770 O O . ILE A 1 99 ? -0.460 0.564 -2.917 1.00 84.69 99 ILE A O 1
ATOM 774 N N . PHE A 1 100 ? 1.301 1.901 -2.516 1.00 85.75 100 PHE A N 1
ATOM 775 C CA . PHE A 1 100 ? 1.206 1.839 -1.058 1.00 85.75 100 PHE A CA 1
ATOM 776 C C . PHE A 1 100 ? -0.161 2.324 -0.557 1.00 85.75 100 PHE A C 1
ATOM 778 O O . PHE A 1 100 ? -0.822 1.617 0.208 1.00 85.75 100 PHE A O 1
ATOM 785 N N . ALA A 1 101 ? -0.623 3.486 -1.029 1.00 81.56 101 ALA A N 1
ATOM 786 C CA . ALA A 1 101 ? -1.921 4.039 -0.652 1.00 81.56 101 ALA A CA 1
ATOM 787 C C . ALA A 1 101 ? -3.088 3.114 -1.046 1.00 81.56 101 ALA A C 1
ATOM 789 O O . ALA A 1 101 ? -4.036 2.960 -0.276 1.00 81.56 101 ALA A O 1
ATOM 790 N N . LEU A 1 102 ? -2.998 2.438 -2.195 1.00 84.44 102 LEU A N 1
ATOM 791 C CA . LEU A 1 102 ? -4.007 1.474 -2.647 1.00 84.44 102 LEU A CA 1
ATOM 792 C C . LEU A 1 102 ? -4.083 0.234 -1.744 1.00 84.44 102 LEU A C 1
ATOM 794 O O . LEU A 1 102 ? -5.181 -0.227 -1.425 1.00 84.44 102 LEU A O 1
ATOM 798 N N . PHE A 1 103 ? -2.943 -0.277 -1.273 1.00 87.56 103 PHE A N 1
ATOM 799 C CA . PHE A 1 103 ? -2.919 -1.379 -0.305 1.00 87.56 103 PHE A CA 1
ATOM 800 C C . PHE A 1 103 ? -3.440 -0.966 1.077 1.00 87.56 103 PHE A C 1
ATOM 802 O O . PHE A 1 103 ? -4.165 -1.732 1.715 1.00 87.56 103 PHE A O 1
ATOM 809 N N . VAL A 1 104 ? -3.104 0.240 1.543 1.00 84.88 104 VAL A N 1
ATOM 810 C CA . VAL A 1 104 ? -3.665 0.808 2.780 1.00 84.88 104 VAL A CA 1
ATOM 811 C C . VAL A 1 104 ? -5.186 0.896 2.678 1.00 84.88 104 VAL A C 1
ATOM 813 O O . VAL A 1 104 ? -5.900 0.434 3.568 1.00 84.88 104 VAL A O 1
ATOM 816 N N . TRP A 1 105 ? -5.685 1.438 1.567 1.00 82.1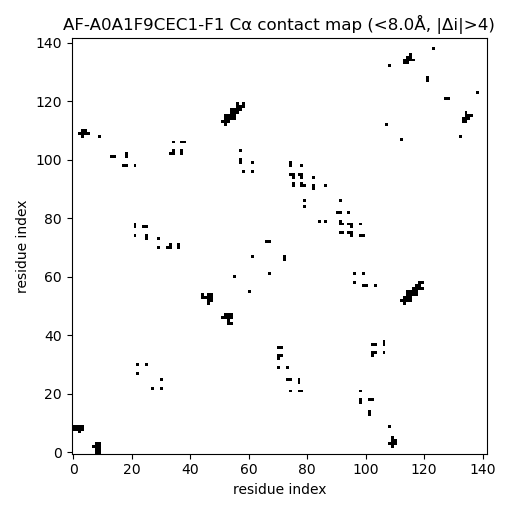9 105 TRP A N 1
ATOM 817 C CA . TRP A 1 105 ? -7.112 1.544 1.307 1.00 82.19 105 TRP A CA 1
ATOM 818 C C . TRP A 1 105 ? -7.804 0.174 1.318 1.00 82.19 105 TRP A C 1
ATOM 820 O O . TRP A 1 105 ? -8.842 0.015 1.960 1.00 82.19 105 TRP A O 1
ATOM 830 N N . GLU A 1 106 ? -7.215 -0.836 0.669 1.00 84.44 106 GLU A N 1
ATOM 831 C CA . GLU A 1 106 ? -7.741 -2.205 0.688 1.00 84.44 106 GLU A CA 1
ATOM 832 C C . GLU A 1 106 ? -7.841 -2.738 2.128 1.00 84.44 106 GLU A C 1
ATOM 834 O O . GLU A 1 106 ? -8.869 -3.308 2.502 1.00 84.44 106 GLU A O 1
ATOM 839 N N . CYS A 1 107 ? -6.821 -2.492 2.959 1.00 85.75 107 CYS A N 1
ATOM 840 C CA . CYS A 1 107 ? -6.829 -2.878 4.371 1.00 85.75 107 CYS A CA 1
ATOM 841 C C . CYS A 1 107 ? -7.942 -2.174 5.160 1.00 85.75 107 CYS A C 1
ATOM 843 O O . CYS A 1 107 ? -8.577 -2.810 5.998 1.00 85.75 107 CYS A O 1
ATOM 845 N N . PHE A 1 108 ? -8.235 -0.900 4.889 1.00 79.50 108 PHE A N 1
ATOM 846 C CA . PHE A 1 108 ? -9.347 -0.203 5.547 1.00 79.50 108 PHE A CA 1
ATOM 847 C C . PHE A 1 108 ? -10.707 -0.724 5.124 1.00 79.50 108 PHE A C 1
ATOM 849 O O . PHE A 1 108 ? -11.559 -0.949 5.978 1.00 79.50 108 PHE A O 1
ATOM 856 N N . MET A 1 109 ? -10.908 -0.975 3.831 1.00 77.38 109 MET A N 1
ATOM 857 C CA . MET A 1 109 ? -12.169 -1.535 3.341 1.00 77.38 109 MET A CA 1
ATOM 858 C C . MET A 1 109 ? -12.428 -2.942 3.883 1.00 77.38 109 MET A C 1
ATOM 860 O O . MET A 1 109 ? -13.580 -3.343 4.036 1.00 77.38 109 MET A O 1
ATOM 864 N N . ALA A 1 110 ? -11.364 -3.687 4.184 1.00 78.75 110 ALA A N 1
ATOM 865 C CA . ALA A 1 110 ? -11.424 -4.989 4.831 1.00 78.75 110 ALA A CA 1
ATOM 866 C C . ALA A 1 110 ? -11.819 -4.926 6.321 1.00 78.75 110 ALA A C 1
ATOM 868 O O . ALA A 1 110 ? -12.187 -5.952 6.896 1.00 78.75 110 ALA A O 1
ATOM 869 N N . ARG A 1 111 ? -11.755 -3.751 6.955 1.00 75.88 111 ARG A N 1
ATOM 870 C CA . ARG A 1 111 ? -12.020 -3.560 8.385 1.00 75.88 111 ARG A CA 1
ATOM 871 C C . ARG A 1 111 ? -13.414 -2.986 8.618 1.00 75.88 111 ARG A C 1
ATOM 873 O O . ARG A 1 111 ? -13.911 -2.165 7.855 1.00 75.88 111 ARG A O 1
ATOM 880 N N . GLN A 1 112 ? -14.034 -3.373 9.730 1.00 70.88 112 GLN A N 1
ATOM 881 C CA . GLN A 1 112 ? -15.291 -2.784 10.212 1.00 70.88 112 GLN A CA 1
ATOM 882 C C . GLN A 1 112 ? -15.013 -1.676 11.245 1.00 70.88 112 GLN A C 1
ATOM 884 O O . GLN A 1 112 ? -15.580 -1.663 12.334 1.00 70.88 112 GLN A O 1
ATOM 889 N N . GLU A 1 113 ? -14.102 -0.760 10.916 1.00 68.56 113 GLU A N 1
ATOM 890 C CA . GLU A 1 113 ? -13.614 0.302 11.809 1.00 68.56 113 GLU A CA 1
ATOM 891 C C . GLU A 1 113 ? -13.944 1.702 11.259 1.00 68.56 113 GLU A C 1
ATOM 893 O O . GLU A 1 113 ? -14.243 1.866 10.074 1.00 68.56 113 GLU A O 1
ATOM 898 N N . ARG A 1 114 ? -13.898 2.727 12.124 1.00 65.56 114 ARG A N 1
ATOM 899 C CA . ARG A 1 114 ? -14.096 4.138 11.745 1.00 65.56 114 ARG A CA 1
ATOM 900 C C . ARG A 1 114 ? -12.750 4.854 11.641 1.00 65.56 114 ARG A C 1
ATOM 902 O O . ARG A 1 114 ? -11.983 4.858 12.603 1.00 65.56 114 ARG A O 1
ATOM 909 N N . TRP A 1 115 ? -12.518 5.515 10.509 1.00 65.12 115 TRP A N 1
ATOM 910 C CA . TRP A 1 115 ? -11.230 6.122 10.166 1.00 65.12 115 TRP A CA 1
ATOM 911 C C . TRP A 1 115 ? -11.359 7.603 9.826 1.00 65.12 115 TRP A C 1
ATOM 913 O O . TRP A 1 115 ? -12.339 8.027 9.210 1.00 65.12 115 TRP A O 1
ATOM 923 N N . VAL A 1 116 ? -10.324 8.363 10.180 1.00 63.09 116 VAL A N 1
ATOM 924 C CA . VAL A 1 116 ? -10.060 9.700 9.642 1.00 63.09 116 VAL A CA 1
ATOM 925 C C . VAL A 1 116 ? -8.831 9.597 8.743 1.00 63.09 116 VAL A C 1
ATOM 927 O O . VAL A 1 116 ? -7.746 9.242 9.205 1.00 63.09 116 VAL A O 1
ATOM 930 N N . LEU A 1 117 ? -9.008 9.886 7.454 1.00 59.91 117 LEU A N 1
ATOM 931 C CA . LEU A 1 117 ? -7.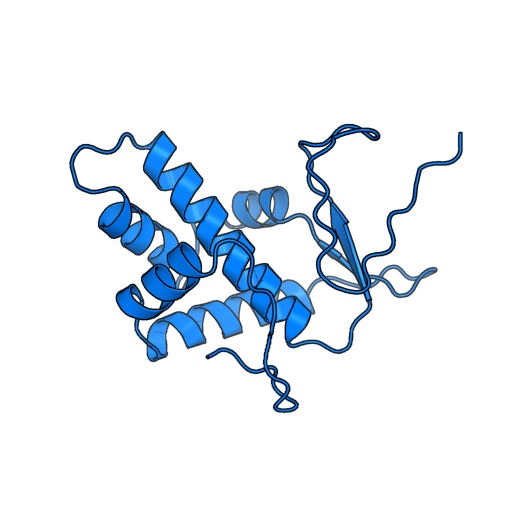915 9.943 6.484 1.00 59.91 117 LEU A CA 1
ATOM 932 C C . LEU A 1 117 ? -7.476 11.394 6.330 1.00 59.91 117 LEU A C 1
ATOM 934 O O . LEU A 1 117 ? -8.274 12.241 5.930 1.00 59.91 117 LEU A O 1
ATOM 938 N N . GLN A 1 118 ? -6.218 11.675 6.658 1.00 55.00 118 GLN A N 1
ATOM 939 C CA . GLN A 1 118 ? -5.625 12.993 6.462 1.00 55.00 118 GLN A CA 1
ATOM 940 C C . GLN A 1 118 ? -4.658 12.933 5.283 1.00 55.00 118 GLN A C 1
ATOM 942 O O . GLN A 1 118 ? -3.609 12.297 5.374 1.00 55.00 118 GLN A O 1
ATOM 947 N N . ASP A 1 119 ? -5.018 13.600 4.188 1.00 48.69 119 ASP A N 1
ATOM 948 C CA . ASP A 1 119 ? -4.121 13.835 3.060 1.00 48.69 119 ASP A CA 1
ATOM 949 C C . ASP A 1 119 ? -3.594 15.272 3.146 1.00 48.69 119 ASP A C 1
ATOM 951 O O . ASP A 1 119 ? -4.340 16.238 2.957 1.00 48.69 119 ASP A O 1
ATOM 955 N N . GLN A 1 120 ? -2.316 15.433 3.498 1.00 40.19 120 GLN A N 1
ATOM 956 C CA . GLN A 1 120 ? -1.668 16.746 3.533 1.00 40.19 120 GLN A CA 1
ATOM 957 C C . GLN A 1 120 ? -1.312 17.182 2.106 1.00 40.19 120 GLN A C 1
ATOM 959 O O . GLN A 1 120 ? -0.162 17.145 1.682 1.00 40.19 120 GLN A O 1
ATOM 964 N N . GLY A 1 121 ? -2.338 17.592 1.366 1.00 37.16 121 GLY A N 1
ATOM 965 C CA . GLY A 1 121 ? -2.225 18.115 0.005 1.00 37.16 121 GLY A CA 1
ATOM 966 C C . GLY A 1 121 ? -3.496 18.815 -0.473 1.00 37.16 121 GLY A C 1
ATOM 967 O O . GLY A 1 121 ? -3.428 19.756 -1.262 1.00 37.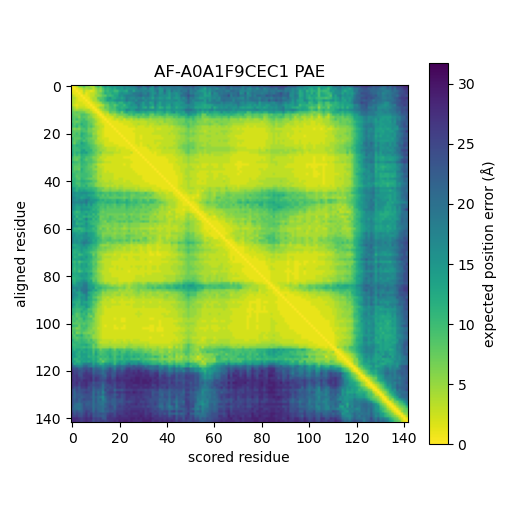16 121 GLY A O 1
ATOM 968 N N . ALA A 1 122 ? -4.657 18.436 0.063 1.00 36.56 122 ALA A N 1
ATOM 969 C CA . ALA A 1 122 ? -5.886 19.188 -0.114 1.00 36.56 122 ALA A CA 1
ATOM 970 C C . ALA A 1 122 ? -6.020 20.189 1.039 1.00 36.56 122 ALA A C 1
ATOM 972 O O . ALA A 1 122 ? -6.269 19.807 2.181 1.00 36.56 122 ALA A O 1
ATOM 973 N N . GLY A 1 123 ? -5.895 21.485 0.746 1.00 32.75 123 GLY A N 1
ATOM 974 C CA . GLY A 1 123 ? -6.471 22.499 1.629 1.00 32.75 123 GLY A CA 1
ATOM 975 C C . GLY A 1 123 ? -7.960 22.200 1.900 1.00 32.75 123 GLY A C 1
ATOM 976 O O . GLY A 1 123 ? -8.555 21.379 1.192 1.00 32.75 123 GLY A O 1
ATOM 977 N N . PRO A 1 124 ? -8.593 22.875 2.875 1.00 39.75 124 PRO A N 1
ATOM 978 C CA . PRO A 1 124 ? -9.975 22.610 3.311 1.00 39.75 124 PRO A CA 1
ATOM 979 C C . PRO A 1 124 ? -11.063 22.691 2.212 1.00 39.75 124 PRO A C 1
ATOM 981 O O . PRO A 1 124 ? -12.232 22.451 2.486 1.00 39.75 124 PRO A O 1
ATOM 984 N N . SER A 1 125 ? -10.700 22.996 0.965 1.00 38.16 125 SER A N 1
ATOM 985 C CA . SER A 1 125 ? -11.582 23.219 -0.183 1.00 38.16 125 SER A CA 1
ATOM 986 C C . SER A 1 125 ? -11.103 22.558 -1.495 1.00 38.16 125 SER A C 1
ATOM 988 O O . SER A 1 125 ? -11.515 22.962 -2.581 1.00 38.16 125 SER A O 1
ATOM 990 N N . GLY A 1 126 ? -10.238 21.538 -1.438 1.00 32.88 126 GLY A N 1
ATOM 991 C CA . GLY A 1 126 ? -9.738 20.849 -2.638 1.00 32.88 126 GLY A CA 1
ATOM 992 C C . GLY A 1 126 ? -10.805 19.989 -3.356 1.00 32.88 126 GLY A C 1
ATOM 993 O O . GLY A 1 126 ? -11.369 19.098 -2.725 1.00 32.88 126 GLY A O 1
ATOM 994 N N . PRO A 1 127 ? -11.044 20.157 -4.674 1.00 30.11 127 PRO A N 1
ATOM 995 C CA . PRO A 1 127 ? -12.094 19.451 -5.430 1.00 30.11 127 PRO A CA 1
ATOM 996 C C . PRO A 1 127 ? -11.839 17.948 -5.676 1.00 30.11 127 PRO A C 1
ATOM 998 O O . PRO A 1 127 ? -12.664 17.291 -6.304 1.00 30.11 127 PRO A O 1
ATOM 1001 N N . ASN A 1 128 ? -10.732 17.390 -5.174 1.00 31.34 128 ASN A N 1
ATOM 1002 C CA . ASN A 1 128 ? -10.316 15.996 -5.398 1.00 31.34 128 ASN A CA 1
ATOM 1003 C C . ASN A 1 128 ? -10.590 15.064 -4.202 1.00 31.34 128 ASN A C 1
ATOM 1005 O O . ASN A 1 128 ? -9.990 13.996 -4.098 1.00 31.34 128 ASN A O 1
ATOM 1009 N N . GLN A 1 129 ? -11.480 15.444 -3.282 1.00 36.34 129 GLN A N 1
ATOM 1010 C CA . GLN A 1 129 ? -11.855 14.597 -2.148 1.00 36.34 129 GLN A CA 1
ATOM 1011 C C . GLN A 1 129 ? -12.827 13.492 -2.588 1.00 36.34 129 GLN A C 1
ATOM 1013 O O . GLN A 1 129 ? -14.032 13.560 -2.350 1.00 36.34 129 GLN A O 1
ATOM 1018 N N . GLU A 1 130 ? -12.315 12.450 -3.244 1.00 33.50 130 GLU A N 1
ATOM 1019 C CA . GLU A 1 130 ? -13.083 11.218 -3.422 1.00 33.50 130 GLU A CA 1
ATOM 1020 C C . GLU A 1 130 ? -13.156 10.460 -2.090 1.00 33.50 130 GLU A C 1
ATOM 1022 O O . GLU A 1 130 ? -12.223 9.795 -1.641 1.00 33.50 130 GLU A O 1
ATOM 1027 N N . ILE A 1 131 ? -14.310 10.597 -1.439 1.00 38.59 131 ILE A N 1
ATOM 1028 C CA . ILE A 1 131 ? -14.679 9.919 -0.198 1.00 38.59 131 ILE A CA 1
ATOM 1029 C C . ILE A 1 131 ? -14.745 8.409 -0.455 1.00 38.59 131 ILE A C 1
ATOM 1031 O O . ILE A 1 131 ? -15.616 7.924 -1.183 1.00 38.59 131 ILE A O 1
ATOM 1035 N N . MET A 1 132 ? -13.851 7.649 0.178 1.00 37.69 132 MET A N 1
ATOM 1036 C CA . MET A 1 132 ? -13.834 6.192 0.082 1.00 37.69 132 MET A CA 1
ATOM 1037 C C . MET A 1 132 ? -14.095 5.535 1.440 1.00 37.69 132 MET A C 1
ATOM 1039 O O . MET A 1 132 ? -13.202 5.425 2.273 1.00 37.69 132 MET A O 1
ATOM 1043 N N . GLY A 1 133 ? -15.332 5.074 1.647 1.00 32.66 133 GLY A N 1
ATOM 1044 C CA . GLY A 1 133 ? -15.794 4.488 2.913 1.00 32.66 133 GLY A CA 1
ATOM 1045 C C . GLY A 1 133 ? -16.472 5.512 3.830 1.00 32.66 133 GLY A C 1
ATOM 1046 O O . GLY A 1 133 ? -16.633 6.670 3.454 1.00 32.66 133 GLY A O 1
ATOM 1047 N N . ALA A 1 134 ? -16.918 5.090 5.020 1.00 28.95 134 ALA A N 1
ATOM 1048 C CA . ALA A 1 134 ? -17.530 5.977 6.018 1.00 28.95 134 ALA A CA 1
ATOM 1049 C C . ALA A 1 134 ? -16.458 6.864 6.677 1.00 28.95 134 ALA A C 1
ATOM 1051 O O . ALA A 1 134 ? -16.087 6.678 7.834 1.00 28.95 134 ALA A O 1
ATOM 1052 N N . VAL A 1 135 ? -15.925 7.792 5.889 1.00 35.81 135 VAL A N 1
ATOM 1053 C CA . VAL A 1 135 ? -14.953 8.797 6.300 1.00 35.81 135 VAL A CA 1
ATOM 1054 C C . VAL A 1 135 ? -15.743 10.002 6.787 1.00 35.81 135 VAL A C 1
ATOM 1056 O O . VAL A 1 135 ? -16.496 10.611 6.029 1.00 35.81 135 VAL A O 1
ATOM 1059 N N . TYR A 1 136 ? -15.590 10.332 8.063 1.00 33.59 136 TYR A N 1
ATOM 1060 C CA . TYR A 1 136 ? -16.062 11.603 8.592 1.00 33.59 136 TYR A CA 1
ATOM 1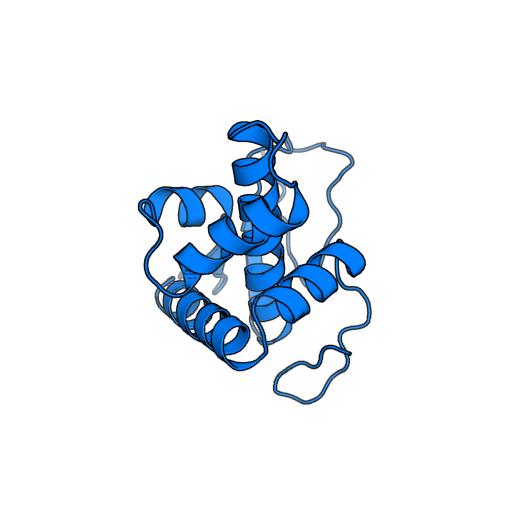061 C C . TYR A 1 136 ? -14.899 12.586 8.514 1.00 33.59 136 TYR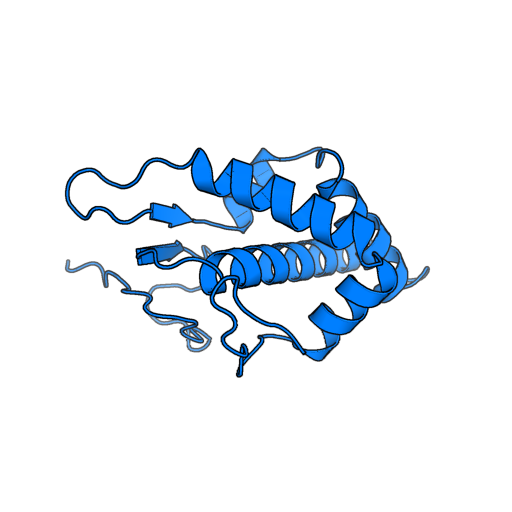 A C 1
ATOM 1063 O O . TYR A 1 136 ? -13.910 12.430 9.228 1.00 33.59 136 TYR A O 1
ATOM 1071 N N . GLN A 1 137 ? -15.018 13.582 7.643 1.00 31.22 137 GLN A N 1
ATOM 1072 C CA . GLN A 1 137 ? -14.201 14.783 7.743 1.00 31.22 137 GLN A CA 1
ATOM 1073 C C . GLN A 1 137 ? -14.687 15.608 8.927 1.00 31.22 137 GLN A C 1
ATOM 1075 O O . GLN A 1 137 ? -15.856 15.987 8.982 1.00 31.22 137 GLN A O 1
ATOM 1080 N N . GLU A 1 138 ? -13.790 15.908 9.859 1.00 28.75 138 GLU A N 1
ATOM 1081 C CA . GLU A 1 138 ? -13.960 17.100 10.679 1.00 28.75 138 GLU A CA 1
ATOM 1082 C C . GLU A 1 138 ? -13.561 18.297 9.823 1.00 28.75 138 GLU A C 1
ATOM 1084 O O . GLU A 1 138 ? -12.385 18.548 9.568 1.00 28.75 138 GLU A O 1
ATOM 1089 N N . LEU A 1 139 ? -14.574 19.008 9.329 1.00 27.92 139 LEU A N 1
ATOM 1090 C CA . LEU A 1 139 ? -14.408 20.408 8.976 1.00 27.92 139 LEU A CA 1
ATOM 1091 C C . LEU A 1 139 ? -14.079 21.124 10.284 1.00 27.92 139 LEU A C 1
ATOM 1093 O O . LEU A 1 139 ? -14.905 21.131 11.197 1.00 27.92 139 LEU A O 1
ATOM 1097 N N . GLY A 1 140 ? -12.865 21.666 10.384 1.00 25.77 140 GLY A N 1
ATOM 1098 C CA . GLY A 1 140 ? -12.511 22.572 11.466 1.00 25.77 140 GLY A CA 1
ATOM 1099 C C . GLY A 1 140 ? -13.536 23.699 11.505 1.00 25.77 140 GLY A C 1
ATOM 1100 O O . GLY A 1 140 ? -13.641 24.475 10.55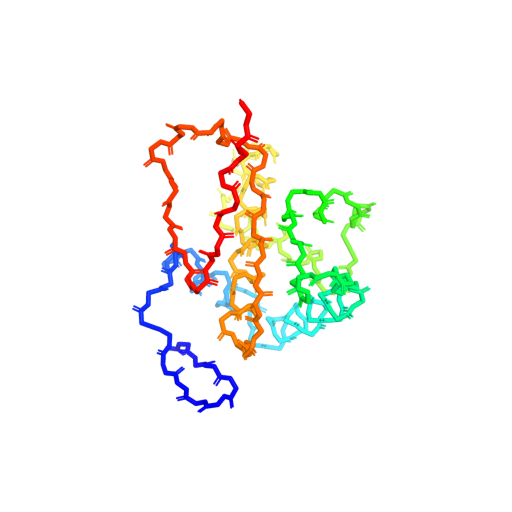7 1.00 25.77 140 GLY A O 1
ATOM 1101 N N . LEU A 1 141 ? -14.338 23.720 12.564 1.00 29.30 141 LEU A N 1
ATOM 1102 C CA . LEU A 1 141 ? -15.083 24.897 12.966 1.00 29.30 141 LEU A CA 1
ATOM 1103 C C . LEU A 1 141 ? -14.107 25.762 13.756 1.00 29.30 141 LEU A C 1
ATOM 1105 O O . LEU A 1 141 ? -13.826 25.448 14.908 1.00 29.30 141 LEU A O 1
ATOM 1109 N N . ASP A 1 142 ? -13.573 26.779 13.089 1.00 29.95 142 ASP A N 1
ATOM 1110 C CA . ASP A 1 142 ? -13.387 28.134 13.623 1.00 29.95 142 ASP A CA 1
ATOM 1111 C C . ASP A 1 142 ? -13.254 29.127 12.457 1.00 29.95 142 ASP A C 1
ATOM 1113 O O . ASP A 1 142 ? -12.415 28.893 11.553 1.00 29.95 142 ASP A O 1
#

Mean predicted aligned error: 10.01 Å

Secondary structure (DSSP, 8-state):
--B-TT--B----TTHHHHHHHHHHHHHHHHHHHHHHHHHHHHTSPPPTTT-PEEE-HHHHHHHTPSPPTTTTHHHHHHHHHH-TT--HHHHHHHHHHHHHHHHHHHHHTS---EEE--TTS-TT-TT----SSB-------

Radius of gyration: 15.6 Å; Cα contacts (8 Å, |Δi|>4): 127; chains: 1; bounding box: 32×43×42 Å

pLDDT: mean 70.36, std 20.76, range [25.77, 92.69]

Sequence (142 aa):
MLFTPDGKQIKRVPHASDFRAAIQLLGASRAEGVRRALNRIIDEMPPDKETGRRTFNSAQVASQLQPWPYPLAGLYDIALDIEGNDATGRQVYDRAGLIFALFVWECFMARQERWVLQDQGAGPSGPNQEIMGAVYQELGLD

Solvent-accessible surface area (backbone atoms only — not comparable to full-atom values): 8652 Å² total; per-residue (Å²): 139,55,61,28,84,87,67,48,72,64,86,79,60,79,62,52,65,61,51,49,50,50,42,62,72,53,28,72,70,48,43,50,42,32,51,53,53,50,49,52,59,56,67,71,51,70,53,40,90,87,79,64,33,31,77,47,38,65,67,60,52,58,60,71,39,63,80,55,52,84,54,56,40,55,43,46,57,48,17,41,69,72,61,37,94,87,48,51,71,66,58,26,51,54,44,19,52,50,54,50,48,51,52,53,49,52,56,53,68,44,44,100,73,54,43,34,79,53,65,99,78,56,61,104,79,48,95,78,76,79,80,80,70,83,59,64,79,81,74,81,87,126

Nearest PDB structures (foldseek):
  5jee-assembly1_A  TM=4.331E-01  e=7.840E+00  Pyrococcus furiosus DSM 3638
  5jed-assembly1_A  TM=3.887E-01  e=9.384E+00  Pyrococcus furiosus

Foldseek 3Di:
DAAAPVGHDDPDQVVVVLLVLLCVVCDDVLLVFLLVVLLVVQVPFAQDPPPSAGEDELVVVVVVCVVPDPPLVVLLVSLCVVQDDPDDPVSSVVSSSVNSVSSNLSSVVNDPGAYAYDYPPDDLDRPPPPDDPPHDDDPDDD